Protein AF-A0A257KYK2-F1 (afdb_monomer)

Nearest PDB structures (foldseek):
  5w17-assembly1_A  TM=8.056E-01  e=1.943E+00  Campylobacter jejuni subsp. jejuni NCTC 11168 = ATCC 700819
  7tja-assembly1_R  TM=5.288E-01  e=2.075E+00  Proteomonas sulcata
  7tlf-assembly2_E  TM=4.881E-01  e=4.869E+00  Proteomonas sulcata
  7t89-assembly1_C  TM=5.065E-01  e=8.788E+00  Hemiselmis pacifica

Secondary structure (DSSP, 8-state):
-EEEEEEEEEEGGGGTTT-GGG--TTTS-SEEEEEEEEEE-SPPP-

Solvent-accessible surface area (backbone atoms only — not comparable to full-atom values): 3079 Å² total; per-residue (Å²): 134,51,69,52,73,54,70,51,77,46,54,37,62,86,72,64,52,51,61,74,93,53,55,46,53,91,83,42,71,45,75,43,79,47,75,51,76,44,81,55,79,88,73,76,86,131

Sequence (46 aa):
NSTATGSFALKRLAFKIGEGEWADTSMVADDVTVKFKLALTGMAPL

pLDDT: mean 90.9, std 7.42, range [65.94, 97.75]

Radius of gyration: 16.62 Å; Cα contacts (8 Å, |Δi|>4): 57; chains: 1; bounding box: 32×15×46 Å

Foldseek 3Di:
DDKDWDKDKDFCVVVPHQPDPRPDCVVPNRIDIDIDIDDDPDDDDD

Structure (mmCIF, N/CA/C/O backbone):
data_AF-A0A257KYK2-F1
#
_entry.id   AF-A0A257KYK2-F1
#
loop_
_atom_site.group_PDB
_atom_site.id
_atom_site.type_symbol
_atom_site.label_atom_id
_atom_site.label_alt_id
_atom_site.label_comp_id
_atom_site.label_asym_id
_atom_site.label_entity_id
_atom_site.label_seq_id
_atom_site.pdbx_PDB_ins_code
_atom_site.Cartn_x
_atom_site.Cartn_y
_atom_site.Cartn_z
_atom_site.occupancy
_atom_site.B_iso_or_equiv
_atom_site.auth_seq_id
_atom_site.auth_comp_id
_atom_site.auth_asym_id
_atom_site.auth_atom_id
_atom_site.pdbx_PDB_model_num
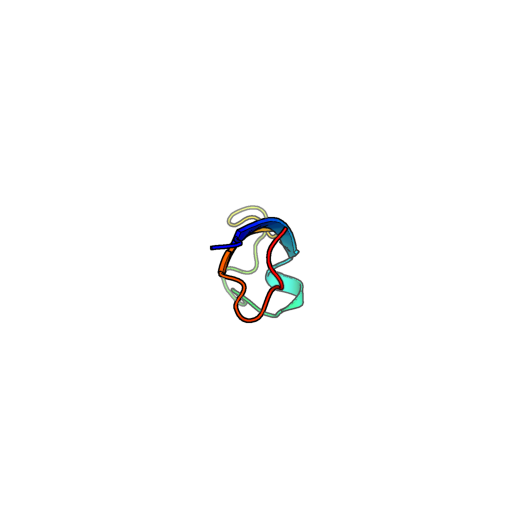ATOM 1 N N . ASN A 1 1 ? 24.165 4.517 -13.727 1.00 65.94 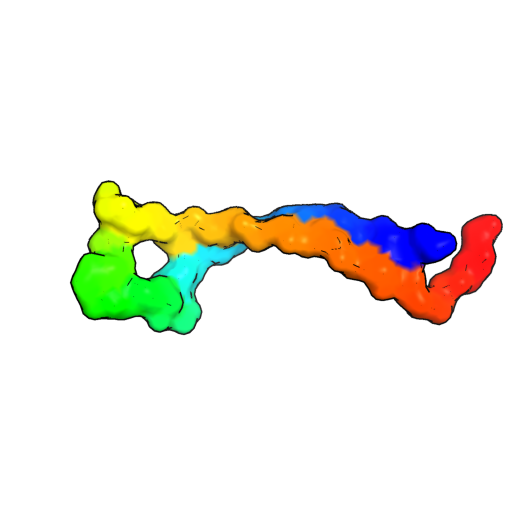1 ASN A N 1
ATOM 2 C CA . ASN A 1 1 ? 23.791 4.060 -12.373 1.00 65.94 1 ASN A CA 1
ATOM 3 C C . ASN A 1 1 ? 22.282 4.150 -12.282 1.00 65.94 1 ASN A C 1
ATOM 5 O O . ASN A 1 1 ? 21.752 5.252 -12.193 1.00 65.94 1 ASN A O 1
ATOM 9 N N . SER A 1 2 ? 21.600 3.027 -12.467 1.00 87.38 2 SER A N 1
ATOM 10 C CA . SER A 1 2 ? 20.147 3.012 -12.616 1.00 87.38 2 SER A CA 1
ATOM 11 C C . SER A 1 2 ? 19.511 2.881 -11.245 1.00 87.38 2 SER A C 1
ATOM 13 O O . SER A 1 2 ? 19.882 2.002 -10.472 1.00 87.38 2 SER A O 1
ATOM 15 N N . THR A 1 3 ? 18.588 3.777 -10.912 1.00 91.38 3 THR A N 1
ATOM 16 C CA . THR A 1 3 ? 17.903 3.757 -9.615 1.00 91.38 3 THR A CA 1
ATOM 17 C C . THR A 1 3 ? 16.398 3.706 -9.825 1.00 91.38 3 THR A C 1
ATOM 19 O O . THR A 1 3 ? 15.870 4.444 -10.652 1.00 91.38 3 THR A O 1
ATOM 22 N N . ALA A 1 4 ? 15.720 2.822 -9.094 1.00 94.00 4 ALA A N 1
ATOM 23 C CA . ALA A 1 4 ? 14.265 2.736 -9.058 1.00 94.00 4 ALA A CA 1
ATOM 24 C C . ALA A 1 4 ? 13.759 3.338 -7.749 1.00 94.00 4 ALA A C 1
ATOM 26 O O . ALA A 1 4 ? 14.222 2.979 -6.665 1.00 94.00 4 ALA A O 1
ATOM 27 N N . THR A 1 5 ? 12.801 4.251 -7.844 1.00 96.62 5 THR A N 1
ATOM 28 C CA . THR A 1 5 ? 12.174 4.901 -6.691 1.00 96.62 5 THR A CA 1
ATOM 29 C C . THR A 1 5 ? 10.676 4.709 -6.738 1.00 96.62 5 THR A C 1
ATOM 31 O O . THR A 1 5 ? 10.082 4.749 -7.814 1.00 96.62 5 THR A O 1
ATOM 34 N N . GLY A 1 6 ? 10.061 4.571 -5.574 1.00 97.31 6 GLY A N 1
ATOM 35 C CA . GLY A 1 6 ? 8.616 4.480 -5.470 1.00 97.31 6 GLY A CA 1
ATOM 36 C C . GLY A 1 6 ? 8.154 4.447 -4.025 1.00 97.31 6 GLY A C 1
ATOM 37 O O . GLY A 1 6 ? 8.943 4.569 -3.082 1.00 97.31 6 GLY A O 1
ATOM 38 N N . SER A 1 7 ? 6.852 4.280 -3.859 1.00 97.75 7 SER A N 1
ATOM 39 C CA . SER A 1 7 ? 6.236 4.096 -2.556 1.00 97.75 7 SER A CA 1
ATOM 40 C C . SER A 1 7 ? 5.005 3.220 -2.662 1.00 97.75 7 SER A C 1
ATOM 42 O O . SER A 1 7 ? 4.347 3.199 -3.701 1.0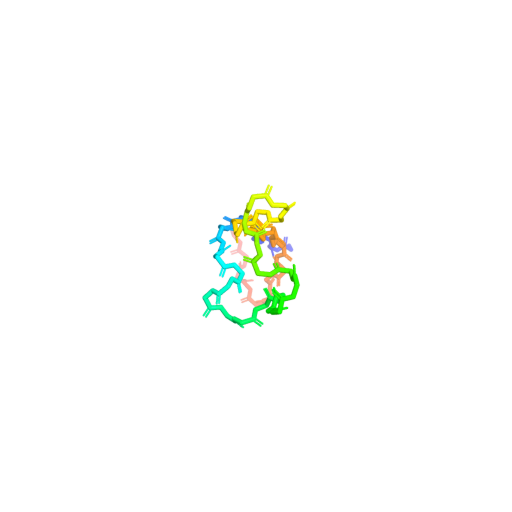0 97.75 7 SER A O 1
ATOM 44 N N . PHE A 1 8 ? 4.672 2.546 -1.572 1.00 96.25 8 PHE A N 1
ATOM 45 C CA . PHE A 1 8 ? 3.418 1.821 -1.425 1.00 96.25 8 PHE A CA 1
ATOM 46 C C . PHE A 1 8 ? 2.922 1.933 0.016 1.00 96.25 8 PHE A C 1
ATOM 48 O O . PHE A 1 8 ? 3.699 2.232 0.924 1.00 96.25 8 PHE A O 1
ATOM 55 N N . ALA A 1 9 ? 1.627 1.717 0.208 1.00 96.50 9 ALA A N 1
ATOM 56 C CA . ALA A 1 9 ? 0.999 1.681 1.520 1.00 96.50 9 ALA A CA 1
ATOM 57 C C . ALA A 1 9 ? 0.840 0.232 1.993 1.00 96.50 9 ALA A C 1
ATOM 59 O O . ALA A 1 9 ? 0.591 -0.667 1.185 1.00 96.50 9 ALA A O 1
ATOM 60 N N . LEU A 1 10 ? 0.974 0.005 3.297 1.00 95.81 10 LEU A N 1
ATOM 61 C CA . LEU A 1 10 ? 0.665 -1.270 3.940 1.00 95.81 10 LEU A CA 1
ATOM 62 C C . LEU A 1 10 ? -0.062 -1.044 5.263 1.00 95.81 10 LEU A C 1
ATOM 64 O O . LEU A 1 10 ? 0.155 -0.037 5.929 1.00 95.81 10 LEU A O 1
ATOM 68 N N . LYS A 1 11 ? -0.893 -2.010 5.660 1.00 96.00 11 LYS A N 1
ATOM 69 C CA . LYS A 1 11 ? -1.547 -2.021 6.972 1.00 96.00 11 LYS A CA 1
ATOM 70 C C . LYS A 1 11 ? -0.643 -2.677 8.001 1.00 96.00 11 LYS A C 1
ATOM 72 O O . LYS A 1 11 ? -0.359 -3.870 7.879 1.00 96.00 11 LYS A O 1
ATOM 77 N N . ARG A 1 12 ? -0.176 -1.930 9.001 1.00 95.56 12 ARG A N 1
ATOM 78 C CA . ARG A 1 12 ? 0.783 -2.442 9.998 1.00 95.56 12 ARG A CA 1
ATOM 79 C C . ARG A 1 12 ? 0.211 -3.611 10.804 1.00 95.56 12 ARG A C 1
ATOM 81 O O . ARG A 1 12 ? 0.936 -4.563 11.099 1.00 95.56 12 ARG A O 1
ATOM 88 N N . LEU A 1 13 ? -1.091 -3.586 11.100 1.00 94.56 13 LEU A N 1
ATOM 89 C CA . LEU A 1 13 ? -1.739 -4.618 11.913 1.00 94.56 13 LEU A CA 1
ATOM 90 C C . LEU A 1 13 ? -1.897 -5.945 11.163 1.00 94.56 13 LEU A C 1
ATOM 92 O O . LEU A 1 13 ? -1.866 -7.000 11.793 1.00 94.56 13 LEU A O 1
ATOM 96 N N . ALA A 1 14 ? -1.944 -5.930 9.825 1.00 95.44 14 ALA A N 1
ATOM 97 C CA . ALA A 1 14 ? -1.936 -7.157 9.019 1.00 95.44 14 ALA A CA 1
ATOM 98 C C . ALA A 1 14 ? -0.642 -7.977 9.193 1.00 95.44 14 ALA A C 1
ATOM 100 O O . ALA A 1 14 ? -0.635 -9.184 8.955 1.00 95.44 14 ALA A O 1
ATOM 101 N N . PHE A 1 15 ? 0.437 -7.3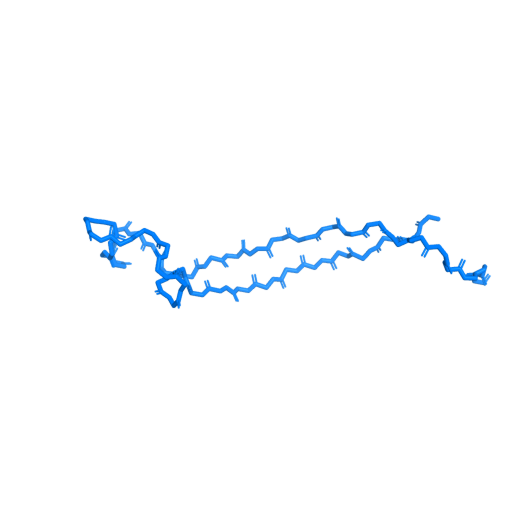31 9.646 1.00 94.69 15 PHE A N 1
ATOM 102 C CA . PHE A 1 15 ? 1.737 -7.946 9.921 1.00 94.69 15 PHE A CA 1
ATOM 103 C C . PHE A 1 15 ? 2.054 -8.027 11.420 1.00 94.69 15 PHE A C 1
ATOM 105 O O . PHE A 1 15 ? 3.202 -8.283 11.779 1.00 94.69 15 PHE A O 1
ATOM 112 N N . LYS A 1 16 ? 1.058 -7.817 12.297 1.00 93.06 16 LYS A N 1
ATOM 113 C CA . LYS A 1 16 ? 1.215 -7.809 13.766 1.00 93.06 16 LYS A CA 1
ATOM 114 C C . LYS A 1 16 ? 2.202 -6.756 14.288 1.00 93.06 16 LYS A C 1
ATOM 116 O O . LYS A 1 16 ? 2.832 -6.932 15.329 1.00 93.06 16 LYS A O 1
ATOM 121 N N . ILE A 1 17 ? 2.364 -5.644 13.569 1.00 92.00 17 ILE A N 1
ATOM 122 C CA . ILE A 1 17 ? 3.268 -4.561 13.971 1.00 92.00 17 ILE A CA 1
ATOM 123 C C . ILE A 1 17 ? 2.506 -3.563 14.855 1.00 92.00 17 ILE A C 1
ATOM 125 O O . ILE A 1 17 ? 1.592 -2.870 14.396 1.00 92.00 17 ILE A O 1
ATOM 129 N N . GLY A 1 18 ? 2.923 -3.457 16.122 1.00 88.62 18 GLY A N 1
ATOM 130 C CA . GLY A 1 18 ? 2.307 -2.570 17.116 1.00 88.62 18 GLY A CA 1
ATOM 131 C C . GLY A 1 18 ? 1.019 -3.139 17.716 1.00 88.62 18 GLY A C 1
ATOM 132 O O . GLY A 1 18 ? 0.014 -2.437 17.764 1.00 88.62 18 GLY A O 1
ATOM 133 N N . GLU A 1 19 ? 1.039 -4.413 18.119 1.00 89.38 19 GLU A N 1
ATOM 134 C CA . GLU A 1 19 ? -0.039 -5.047 18.892 1.00 89.38 19 GLU A CA 1
ATOM 135 C C . GLU A 1 19 ? -0.122 -4.505 20.338 1.00 89.38 19 GLU A C 1
ATOM 137 O 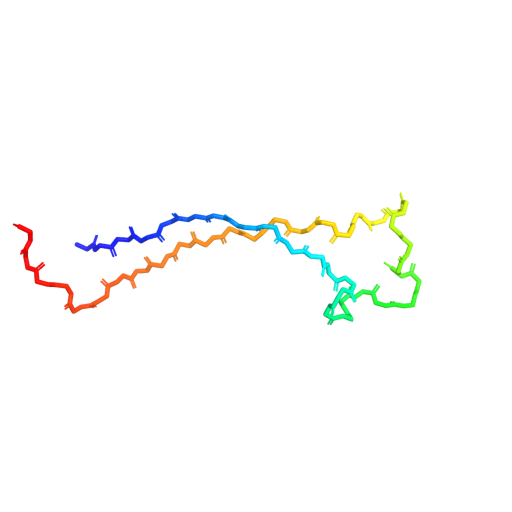O . GLU A 1 19 ? 0.716 -3.719 20.784 1.00 89.38 19 GLU A O 1
ATOM 142 N N . GLY A 1 20 ? -1.149 -4.930 21.083 1.00 87.38 20 GLY A N 1
ATOM 143 C CA . GLY A 1 20 ? -1.384 -4.503 22.463 1.00 87.38 20 GLY A CA 1
ATOM 144 C C . GLY A 1 20 ? -1.936 -3.081 22.532 1.00 87.38 20 GLY A C 1
ATOM 145 O O . GLY A 1 20 ? -2.863 -2.736 21.803 1.00 87.38 20 GLY A O 1
ATOM 146 N N . GLU A 1 21 ? -1.356 -2.246 23.391 1.00 87.00 21 GLU A N 1
ATOM 147 C CA . GLU A 1 21 ? -1.795 -0.857 23.592 1.00 87.00 21 GLU A CA 1
ATOM 148 C C . GLU A 1 21 ? -1.688 0.004 22.324 1.00 87.00 21 GLU A C 1
ATOM 150 O O . GLU A 1 21 ? -2.356 1.025 22.208 1.00 87.00 21 GLU A O 1
ATOM 155 N N . TRP A 1 22 ? -0.872 -0.406 21.348 1.00 89.19 22 TRP A N 1
ATOM 156 C CA . TRP A 1 22 ? -0.686 0.318 20.089 1.00 89.19 22 TRP A CA 1
ATOM 157 C C . TRP A 1 22 ? -1.599 -0.185 18.968 1.00 89.19 22 TRP A C 1
ATOM 159 O O . TRP A 1 22 ? -1.499 0.301 17.842 1.00 89.19 22 TRP A O 1
ATOM 169 N N . ALA A 1 23 ? -2.501 -1.135 19.233 1.00 91.62 23 ALA A N 1
ATOM 170 C CA . ALA A 1 23 ? -3.435 -1.643 18.227 1.00 91.62 23 ALA A CA 1
ATOM 171 C C . ALA A 1 23 ? -4.570 -0.655 17.901 1.00 91.62 23 ALA A C 1
ATOM 173 O O . ALA A 1 23 ? -5.247 -0.814 16.887 1.00 91.62 23 ALA A O 1
ATOM 174 N N . ASP A 1 24 ? -4.770 0.371 18.732 1.00 92.62 24 ASP A N 1
ATOM 175 C CA . ASP A 1 24 ? -5.817 1.367 18.529 1.00 92.62 24 ASP A CA 1
ATOM 176 C C . ASP A 1 24 ? -5.511 2.274 17.324 1.00 92.62 24 ASP A C 1
ATOM 178 O O . ASP A 1 24 ? -4.636 3.147 17.362 1.00 92.62 24 ASP A O 1
ATOM 182 N N . THR A 1 25 ? -6.272 2.082 16.243 1.00 90.19 25 THR A N 1
ATOM 183 C CA . THR A 1 25 ? -6.118 2.837 14.994 1.00 90.19 25 THR A CA 1
ATOM 184 C C . THR A 1 25 ? -6.607 4.280 15.078 1.00 90.19 25 THR A C 1
ATOM 186 O O . THR A 1 25 ? -6.334 5.060 14.167 1.00 90.19 25 THR A O 1
ATOM 189 N N . SER A 1 26 ? -7.335 4.644 16.138 1.00 90.31 26 SER A N 1
ATOM 190 C CA . SER A 1 26 ? -7.729 6.032 16.407 1.00 90.31 26 SER A CA 1
ATOM 191 C C . SER A 1 26 ? -6.578 6.858 16.985 1.00 90.31 26 SER A C 1
ATOM 193 O O . SER A 1 26 ? -6.500 8.060 16.736 1.00 90.31 26 SER A O 1
ATOM 195 N N . MET A 1 27 ? -5.652 6.204 17.694 1.00 90.12 27 MET A N 1
ATOM 196 C CA . MET A 1 27 ? -4.459 6.823 18.269 1.00 90.12 27 MET A CA 1
ATOM 197 C C . MET A 1 27 ? -3.246 6.713 17.334 1.00 90.12 27 MET A C 1
ATOM 199 O O . MET A 1 27 ? -2.489 7.672 17.190 1.00 90.12 27 MET A O 1
ATOM 203 N N . VAL A 1 28 ? -3.067 5.566 16.668 1.00 90.62 28 VAL A N 1
ATOM 204 C CA . VAL A 1 28 ? -1.968 5.324 15.717 1.00 90.62 28 VAL A CA 1
ATOM 205 C C . VAL A 1 28 ? -2.517 4.715 14.433 1.00 90.62 28 VAL A C 1
ATOM 207 O O . VAL A 1 28 ? -2.929 3.556 14.423 1.00 90.62 28 VAL A O 1
ATOM 210 N N . ALA A 1 29 ? -2.459 5.464 13.331 1.00 94.44 29 ALA A N 1
ATOM 211 C CA . ALA A 1 29 ? -2.973 5.022 12.035 1.00 94.44 29 ALA A CA 1
ATOM 212 C C . ALA A 1 29 ? -2.432 3.640 11.613 1.00 94.44 29 ALA A C 1
ATOM 214 O O . ALA A 1 29 ? -1.278 3.288 11.869 1.00 94.44 29 ALA A O 1
ATOM 215 N N . ASP A 1 30 ? -3.289 2.846 10.969 1.00 95.44 30 ASP A N 1
ATOM 216 C CA . ASP A 1 30 ? -2.917 1.523 10.452 1.00 95.44 30 ASP A CA 1
ATOM 217 C C . ASP A 1 30 ? -2.169 1.617 9.111 1.00 95.44 30 ASP A C 1
ATOM 219 O O . ASP A 1 30 ? -1.307 0.790 8.819 1.00 95.44 30 ASP A O 1
ATOM 223 N N . ASP A 1 31 ? -2.479 2.639 8.306 1.00 95.94 31 ASP A N 1
ATOM 224 C CA . ASP A 1 31 ? -1.856 2.859 7.002 1.00 95.94 31 ASP A CA 1
ATOM 225 C C . ASP A 1 31 ? -0.438 3.423 7.153 1.00 95.94 31 ASP A C 1
ATOM 227 O O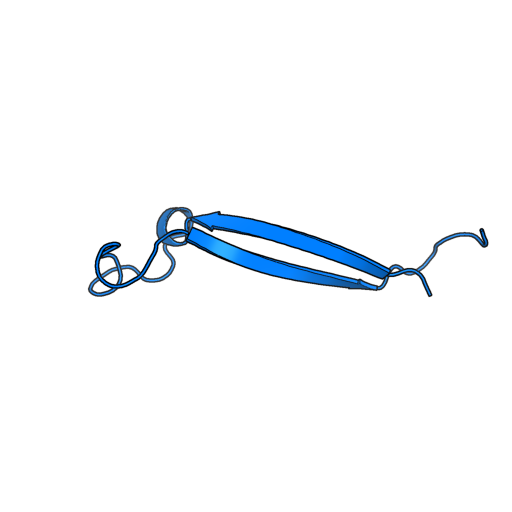 . ASP A 1 31 ? -0.223 4.501 7.715 1.00 95.94 31 ASP A O 1
ATOM 231 N N . VAL A 1 32 ? 0.539 2.673 6.649 1.00 95.94 32 VAL A N 1
ATOM 232 C CA . VAL A 1 32 ? 1.953 3.028 6.674 1.00 95.94 32 VAL A CA 1
ATOM 233 C C . VAL A 1 32 ? 2.465 3.138 5.247 1.00 95.94 32 VAL A C 1
ATOM 235 O O . VAL A 1 32 ? 2.539 2.155 4.509 1.00 95.94 32 VAL A O 1
ATOM 238 N N . THR A 1 33 ? 2.895 4.341 4.870 1.00 97.00 33 THR A N 1
ATOM 239 C CA . THR A 1 33 ? 3.562 4.577 3.587 1.00 97.00 33 THR A CA 1
ATOM 240 C C . THR A 1 33 ? 5.038 4.203 3.674 1.00 97.00 33 THR A C 1
ATOM 242 O O . THR A 1 33 ? 5.820 4.848 4.373 1.00 97.00 33 THR A O 1
ATOM 245 N N . VAL A 1 34 ? 5.447 3.213 2.889 1.00 96.25 34 VAL A N 1
ATOM 246 C CA . VAL A 1 34 ? 6.848 2.829 2.712 1.00 96.25 34 VAL A CA 1
ATOM 247 C C . VAL A 1 34 ? 7.393 3.499 1.461 1.00 96.25 34 VAL A C 1
ATOM 249 O O . VAL A 1 34 ? 6.816 3.386 0.381 1.00 96.25 34 VAL A O 1
ATOM 252 N N . LYS A 1 35 ? 8.528 4.186 1.596 1.00 97.75 35 LYS A N 1
ATOM 253 C CA . LYS A 1 35 ? 9.256 4.807 0.482 1.00 97.75 35 LYS A CA 1
ATOM 254 C C . LYS A 1 35 ? 10.529 4.018 0.225 1.00 97.75 35 LYS A C 1
ATOM 256 O O . LYS A 1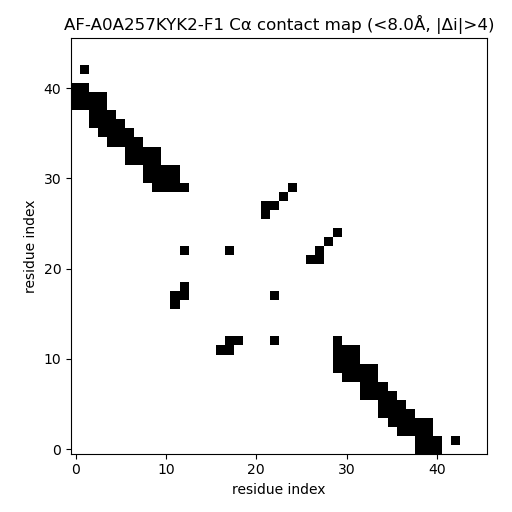 35 ? 11.278 3.752 1.161 1.00 97.75 35 LYS A O 1
ATOM 261 N N . PHE A 1 36 ? 10.789 3.675 -1.032 1.00 96.88 36 PHE A N 1
ATOM 262 C CA . PHE A 1 36 ? 11.988 2.934 -1.408 1.00 96.88 36 PHE A CA 1
ATOM 263 C C . PHE A 1 36 ? 12.802 3.661 -2.477 1.00 96.88 36 PHE A C 1
ATOM 265 O O . PHE A 1 36 ? 12.279 4.385 -3.328 1.00 96.88 36 PHE A O 1
ATOM 272 N N . LYS A 1 37 ? 14.112 3.420 -2.430 1.00 96.44 37 LYS A N 1
ATOM 273 C CA . LYS A 1 37 ? 15.092 3.816 -3.439 1.00 96.44 37 LYS A CA 1
ATOM 274 C C . LYS A 1 37 ? 16.079 2.669 -3.604 1.00 96.44 37 LYS A C 1
ATOM 276 O O . LYS A 1 37 ? 16.865 2.397 -2.702 1.00 96.44 37 LYS A O 1
ATOM 281 N N . LEU A 1 38 ? 16.016 1.993 -4.741 1.00 94.75 38 LEU A N 1
ATOM 282 C CA . LEU A 1 38 ? 16.826 0.820 -5.048 1.00 94.75 38 LEU A CA 1
ATOM 283 C C . LEU A 1 38 ? 17.868 1.182 -6.101 1.00 94.75 38 LEU A C 1
ATOM 285 O O . LEU A 1 38 ? 17.531 1.749 -7.139 1.00 94.75 38 LEU A O 1
ATOM 289 N N . ALA A 1 39 ? 19.128 0.849 -5.832 1.00 92.94 39 ALA A N 1
ATOM 290 C CA . ALA A 1 39 ? 20.193 0.905 -6.823 1.00 92.94 39 ALA A CA 1
ATOM 291 C C . ALA A 1 39 ? 20.233 -0.421 -7.591 1.00 92.94 39 ALA A C 1
ATOM 293 O O . ALA A 1 39 ? 20.343 -1.486 -6.987 1.00 92.94 39 ALA A O 1
ATOM 294 N N . LEU A 1 40 ? 20.125 -0.349 -8.914 1.00 90.19 40 LEU A N 1
ATOM 295 C CA . LEU A 1 40 ? 20.135 -1.505 -9.804 1.00 90.19 40 LEU A CA 1
ATOM 296 C C . LEU A 1 40 ? 21.554 -1.719 -10.335 1.00 90.19 40 LEU A C 1
ATOM 298 O O . LEU A 1 40 ? 22.165 -0.807 -10.899 1.00 90.19 40 LEU A O 1
ATOM 302 N N . THR A 1 41 ? 22.064 -2.938 -10.177 1.00 89.12 41 THR A N 1
ATOM 303 C CA . THR A 1 41 ? 23.341 -3.387 -10.744 1.00 89.12 41 THR A CA 1
ATOM 304 C C . THR A 1 41 ? 23.089 -4.348 -11.909 1.00 89.12 41 THR A C 1
ATOM 306 O O . THR A 1 41 ? 22.031 -4.966 -11.996 1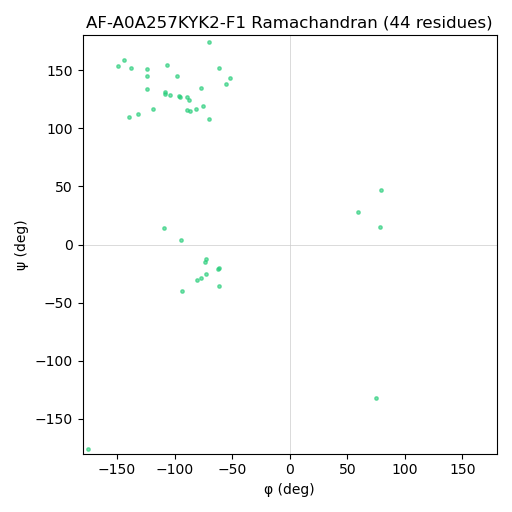.00 89.12 41 THR A O 1
ATOM 309 N N . GLY A 1 42 ? 24.041 -4.452 -12.844 1.00 84.50 42 GLY A N 1
ATOM 310 C CA . GLY A 1 42 ? 23.955 -5.408 -13.959 1.00 84.50 42 GLY A CA 1
ATOM 311 C C . GLY A 1 42 ? 23.033 -5.011 -15.118 1.00 84.50 42 GLY A C 1
ATOM 312 O O . GLY A 1 42 ? 22.703 -5.853 -15.946 1.00 84.50 42 GLY A O 1
ATOM 313 N N . MET A 1 43 ? 22.619 -3.745 -15.209 1.00 79.75 43 MET A N 1
ATOM 314 C CA . MET A 1 43 ? 21.873 -3.258 -16.371 1.00 79.75 43 MET A CA 1
ATOM 315 C C . MET A 1 43 ? 22.805 -3.016 -17.563 1.00 79.75 43 MET A C 1
ATOM 317 O O . MET A 1 43 ? 23.864 -2.405 -17.402 1.00 79.75 43 MET A O 1
ATOM 321 N N . ALA A 1 44 ? 22.395 -3.472 -18.750 1.00 77.44 44 ALA A N 1
ATOM 322 C CA . ALA A 1 44 ? 23.068 -3.132 -20.000 1.00 77.44 44 ALA A CA 1
ATOM 323 C C . ALA A 1 44 ? 23.027 -1.604 -20.237 1.00 77.44 44 ALA A C 1
ATOM 325 O O . ALA A 1 44 ? 22.104 -0.943 -19.744 1.00 77.44 44 ALA A O 1
ATOM 326 N N . PRO A 1 45 ? 24.011 -1.031 -20.954 1.00 70.81 45 PRO A N 1
ATOM 327 C CA . PRO A 1 45 ? 23.971 0.373 -21.352 1.00 70.81 45 PRO A CA 1
ATOM 328 C C . PRO A 1 45 ? 22.676 0.673 -22.117 1.00 70.81 45 PRO A C 1
ATOM 330 O O . PRO A 1 45 ? 22.247 -0.153 -22.924 1.00 70.81 45 PRO A O 1
ATOM 333 N N . LEU A 1 46 ? 22.064 1.823 -21.821 1.00 68.50 46 LEU A N 1
ATOM 334 C CA . LEU A 1 46 ? 20.894 2.332 -22.540 1.00 68.50 46 LEU A CA 1
ATOM 335 C C . LEU A 1 46 ? 21.288 2.852 -23.924 1.00 68.50 46 LEU A C 1
ATOM 337 O O . LEU A 1 46 ? 22.356 3.504 -24.004 1.00 68.50 46 LEU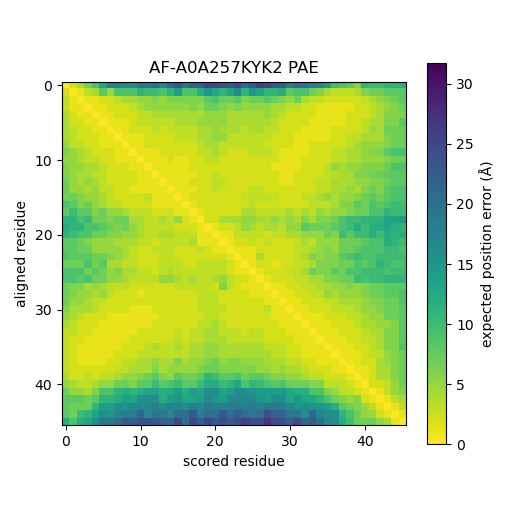 A O 1
#

Mean predicted aligned error: 5.18 Å